Protein AF-A0A7X0LNM6-F1 (afdb_monomer)

pLDDT: mean 81.92, std 20.0, range [39.0, 98.19]

Solvent-accessible surface area (backbone atoms only — not comparable to full-atom values): 6538 Å² total; per-residue (Å²): 130,92,75,84,86,74,93,81,87,81,92,73,62,63,73,58,52,50,54,49,36,71,73,63,36,89,90,34,55,65,61,49,51,51,53,48,52,52,52,52,53,52,50,51,57,51,48,54,53,48,54,58,46,30,75,75,71,46,79,86,58,63,67,63,51,50,54,52,50,34,47,75,73,57,65,57,71,68,64,70,59,58,67,54,58,66,59,64,73,69,72,78,76,82,85,85,83,82,79,87,129

Mean predicted aligned error: 13.44 Å

Secondary structure (DSSP, 8-state):
--PPP--------HHHHHHHHHHH-TT-HHHHHHHHHHHHHHHHHHHHHHHHHHHHH-S--HHHHHHHHHHHHTGGGSSTTHHHHHHHTTSSSSSS-----

Radius of gyration: 30.79 Å; Cα contacts (8 Å, |Δi|>4): 16; chains: 1; bounding box: 37×55×95 Å

Organism: NCBI:txid67283

Foldseek 3Di:
DDDDDDDDDDDDDPVVQVVVCVVQDPPCSVVVVVVVVVVVVVVVVVVVVQVVVCVVPNHDDPVVVVCVVCVVVVNNVPPPVVVVVVVVVPPPPPDPDDDDD

Structure (mmCIF, N/CA/C/O backbone):
data_AF-A0A7X0LNM6-F1
#
_entry.id   AF-A0A7X0LNM6-F1
#
loop_
_atom_site.group_PDB
_atom_site.id
_atom_site.type_symbol
_atom_site.label_atom_id
_atom_site.label_alt_id
_atom_site.label_comp_id
_atom_site.label_asym_id
_atom_site.label_entity_id
_atom_site.label_seq_id
_atom_site.pdbx_PDB_ins_code
_atom_site.Cartn_x
_atom_site.Cartn_y
_atom_site.Cartn_z
_atom_site.occupancy
_atom_site.B_iso_or_equiv
_atom_site.auth_seq_id
_atom_site.auth_comp_id
_atom_site.auth_asym_id
_atom_site.auth_atom_id
_atom_site.pdbx_PDB_model_num
ATOM 1 N N . MET A 1 1 ? 11.548 -6.156 14.203 1.00 41.50 1 MET A N 1
ATOM 2 C CA . MET A 1 1 ? 11.847 -4.932 14.976 1.00 41.50 1 MET A CA 1
ATOM 3 C C . MET A 1 1 ? 10.621 -4.616 15.813 1.00 41.50 1 MET A C 1
ATOM 5 O O . MET A 1 1 ? 9.549 -4.496 15.237 1.00 41.50 1 MET A O 1
ATOM 9 N N . SER A 1 2 ? 10.732 -4.581 17.141 1.00 47.47 2 SER A N 1
ATOM 10 C CA . SER A 1 2 ? 9.623 -4.208 18.025 1.00 47.47 2 SER A CA 1
ATOM 11 C C . SER A 1 2 ? 9.315 -2.720 17.842 1.00 47.47 2 SER A C 1
ATOM 13 O O . SER A 1 2 ? 10.027 -1.858 18.351 1.00 47.47 2 SER A O 1
ATOM 15 N N . SER A 1 3 ? 8.283 -2.400 17.062 1.00 71.31 3 SER A N 1
ATOM 16 C CA . SER A 1 3 ? 7.825 -1.021 16.916 1.00 71.31 3 SER A CA 1
ATOM 17 C C . SER A 1 3 ? 7.034 -0.615 18.156 1.00 71.31 3 SER A C 1
ATOM 19 O O . SER A 1 3 ? 6.034 -1.250 18.490 1.00 71.31 3 SER A O 1
ATOM 21 N N . VAL A 1 4 ? 7.446 0.462 18.821 1.00 85.44 4 VAL A N 1
ATOM 22 C CA . VAL A 1 4 ? 6.634 1.098 19.863 1.00 85.44 4 VAL A CA 1
ATOM 23 C C . VAL A 1 4 ? 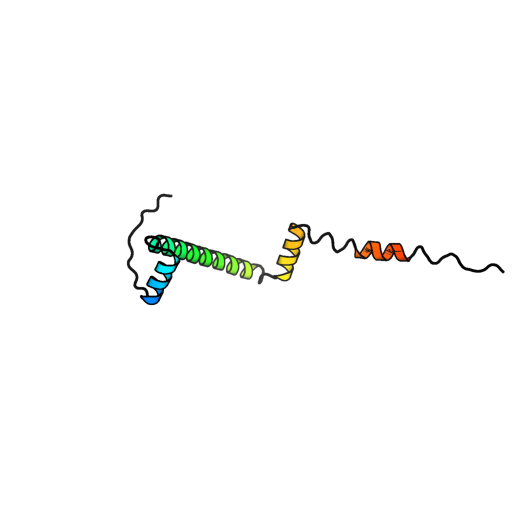5.383 1.685 19.207 1.00 85.44 4 VAL A C 1
ATOM 25 O O . VAL A 1 4 ? 5.484 2.579 18.368 1.00 85.44 4 VAL A O 1
ATOM 28 N N . THR A 1 5 ? 4.201 1.198 19.580 1.00 86.19 5 THR A N 1
ATOM 29 C CA . THR A 1 5 ? 2.928 1.736 19.084 1.00 86.19 5 THR A CA 1
ATOM 30 C C . THR A 1 5 ? 2.562 3.006 19.850 1.00 86.19 5 THR A C 1
ATOM 32 O O . THR A 1 5 ? 2.549 3.016 21.080 1.00 86.19 5 THR A O 1
ATOM 35 N N . ARG A 1 6 ? 2.222 4.083 19.133 1.00 93.50 6 ARG A N 1
ATOM 36 C CA . ARG A 1 6 ? 1.626 5.298 19.711 1.00 93.50 6 ARG A CA 1
ATOM 37 C C . ARG A 1 6 ? 0.220 5.489 19.160 1.00 93.50 6 ARG A C 1
ATOM 39 O O . ARG A 1 6 ? -0.025 5.239 17.982 1.00 93.50 6 ARG A O 1
ATOM 46 N N . LYS A 1 7 ? -0.701 5.944 20.008 1.00 93.06 7 LYS A N 1
ATOM 47 C CA . LYS A 1 7 ? -2.067 6.272 19.594 1.00 93.06 7 LYS A CA 1
ATOM 48 C C . LYS A 1 7 ? -2.083 7.642 18.917 1.00 93.06 7 LYS A C 1
ATOM 50 O O . LYS A 1 7 ? -1.683 8.631 19.522 1.00 93.06 7 LYS A O 1
ATOM 55 N N . TYR A 1 8 ? -2.620 7.685 17.705 1.00 91.75 8 TYR A N 1
ATOM 56 C CA . TYR A 1 8 ? -2.972 8.907 16.986 1.00 91.75 8 TYR A CA 1
ATOM 57 C C . TYR A 1 8 ? -4.490 8.929 16.783 1.00 91.75 8 TYR A C 1
ATOM 59 O O . TYR A 1 8 ? -5.107 7.871 16.651 1.00 91.75 8 TYR A O 1
ATOM 67 N N . SER A 1 9 ? -5.100 10.115 16.803 1.00 93.06 9 SER A N 1
ATOM 68 C CA . SER A 1 9 ? -6.538 10.285 16.568 1.00 93.06 9 SER A CA 1
ATOM 69 C C . SER A 1 9 ? -6.755 10.967 15.226 1.00 93.06 9 SER A C 1
ATOM 71 O O . SER A 1 9 ? -6.137 11.994 14.961 1.00 93.06 9 SER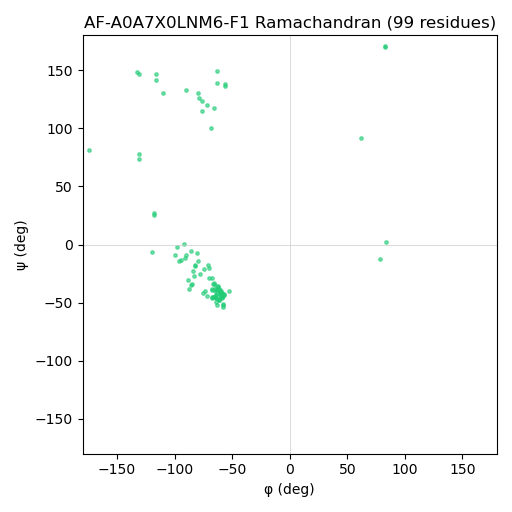 A O 1
ATOM 73 N N . ILE A 1 10 ? -7.637 10.404 14.404 1.00 91.94 10 ILE A N 1
ATOM 74 C CA . ILE A 1 10 ? -8.041 10.952 13.106 1.00 91.94 10 ILE A CA 1
ATOM 75 C C . ILE A 1 10 ? -9.566 10.954 13.019 1.00 91.94 10 ILE A C 1
ATOM 77 O O . ILE A 1 10 ? -10.214 10.055 13.559 1.00 91.94 10 ILE A O 1
ATOM 81 N N . SER A 1 11 ? -10.130 11.948 12.339 1.00 95.88 11 SER A N 1
ATOM 82 C CA . SER A 1 11 ? -11.557 11.976 12.016 1.00 95.88 11 SER A CA 1
ATOM 83 C C . SER A 1 11 ? -11.789 11.292 10.675 1.00 95.88 11 SER A C 1
ATOM 85 O O . SER A 1 11 ? -11.082 11.564 9.706 1.00 95.88 11 SER A O 1
ATOM 87 N N . ILE A 1 12 ? -12.784 10.414 10.623 1.00 93.62 12 ILE A N 1
ATOM 88 C CA . ILE A 1 12 ? -13.217 9.703 9.419 1.00 93.62 12 ILE A CA 1
ATOM 89 C C . ILE A 1 12 ? -14.744 9.794 9.314 1.00 93.62 12 ILE A C 1
ATOM 91 O O . ILE A 1 12 ? -15.399 9.851 10.356 1.00 93.62 12 ILE A O 1
ATOM 95 N N . PRO A 1 13 ? -15.317 9.810 8.098 1.00 97.56 13 PRO A N 1
ATOM 96 C CA . PRO A 1 13 ? -16.764 9.733 7.923 1.00 97.56 13 PRO A CA 1
ATOM 97 C C . PRO A 1 13 ? -17.335 8.478 8.589 1.00 97.56 13 PRO A C 1
ATOM 99 O O . PRO A 1 13 ? -16.759 7.394 8.456 1.00 97.56 13 PRO A O 1
ATOM 102 N N . GLU A 1 14 ? -18.458 8.629 9.288 1.00 96.31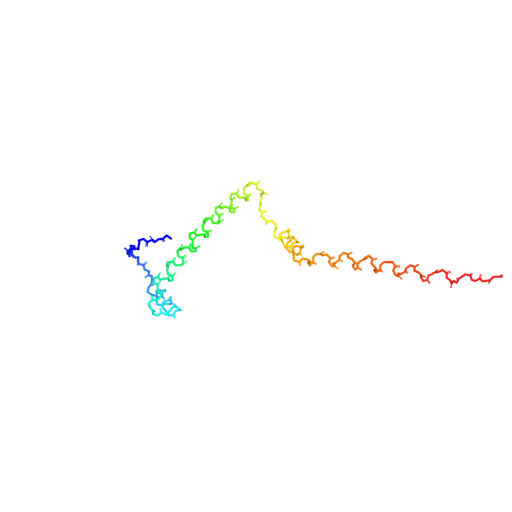 14 GLU A N 1
ATOM 103 C CA . GLU A 1 14 ? -19.115 7.549 10.034 1.00 96.31 14 GLU A CA 1
ATOM 104 C C . GLU A 1 14 ? -19.472 6.375 9.119 1.00 96.31 14 GLU A C 1
ATOM 106 O O . GLU A 1 14 ? -18.998 5.264 9.351 1.00 96.31 14 GLU A O 1
ATOM 111 N N . ASP A 1 15 ? -20.151 6.647 8.002 1.00 97.62 15 ASP A N 1
ATOM 112 C CA . ASP A 1 15 ? -20.548 5.640 7.009 1.00 97.62 15 ASP A CA 1
ATOM 113 C C . ASP A 1 15 ? -19.366 4.777 6.537 1.00 97.62 15 ASP A C 1
ATOM 115 O O . ASP A 1 15 ? -19.474 3.557 6.368 1.00 97.62 15 ASP A O 1
ATOM 119 N N . LEU A 1 16 ? -18.197 5.399 6.347 1.00 95.25 16 LEU A N 1
ATOM 120 C CA . LEU A 1 16 ? -16.978 4.702 5.946 1.00 95.25 16 LEU A CA 1
ATOM 121 C C . LEU A 1 16 ? -16.424 3.850 7.092 1.00 95.25 16 LEU A C 1
ATOM 123 O O . LEU A 1 16 ? -16.022 2.705 6.873 1.00 95.25 16 LEU A O 1
ATOM 127 N N . ALA A 1 17 ? -16.393 4.397 8.308 1.00 93.62 17 ALA A N 1
ATOM 128 C CA . ALA A 1 17 ? -15.923 3.687 9.489 1.00 93.62 17 ALA A CA 1
ATOM 129 C C . ALA A 1 17 ? -16.764 2.432 9.753 1.00 93.62 17 ALA A C 1
ATOM 131 O O . ALA A 1 17 ? -16.207 1.358 9.996 1.00 93.62 17 ALA A O 1
ATOM 132 N N . GLU A 1 18 ? -18.088 2.550 9.664 1.00 94.75 18 GLU A N 1
ATOM 133 C CA . GLU A 1 18 ? -19.020 1.440 9.845 1.00 94.75 18 GLU A CA 1
ATOM 134 C C . GLU A 1 18 ? -18.892 0.400 8.734 1.00 94.75 18 GLU A C 1
ATOM 136 O O . GLU A 1 18 ? -18.757 -0.789 9.027 1.00 94.75 18 GLU A O 1
ATOM 141 N N . SER A 1 19 ? -18.818 0.836 7.473 1.00 95.88 19 SER A N 1
ATOM 142 C CA . SER A 1 19 ? -18.613 -0.059 6.326 1.00 95.88 19 SER A CA 1
ATOM 143 C C . SER A 1 19 ? -17.339 -0.893 6.473 1.00 95.88 19 SER A C 1
ATOM 145 O O . SER A 1 19 ? -17.327 -2.102 6.225 1.00 95.88 19 SER A O 1
ATOM 147 N N . VAL A 1 20 ? -16.247 -0.265 6.918 1.00 95.19 20 VAL A N 1
ATOM 148 C CA . VAL A 1 20 ? -14.984 -0.965 7.172 1.00 95.19 20 VAL A CA 1
ATOM 149 C C . VAL A 1 20 ? -15.125 -1.916 8.357 1.00 95.19 20 VAL A C 1
ATOM 151 O O . VAL A 1 20 ? -14.725 -3.071 8.232 1.00 95.19 20 VAL A O 1
ATOM 154 N N . ARG A 1 21 ? -15.722 -1.488 9.478 1.00 93.31 21 ARG A N 1
ATOM 155 C CA . ARG A 1 21 ? -15.958 -2.352 10.652 1.00 93.31 21 ARG A CA 1
ATOM 156 C C . ARG A 1 21 ? -16.785 -3.587 10.303 1.00 93.31 21 ARG A C 1
ATOM 158 O O . ARG A 1 21 ? -16.420 -4.680 10.730 1.00 93.31 21 ARG A O 1
ATOM 165 N N . ALA A 1 22 ? -17.838 -3.430 9.504 1.00 96.00 22 ALA A N 1
ATOM 166 C CA . ALA A 1 22 ? -18.659 -4.536 9.023 1.00 96.00 22 ALA A CA 1
ATOM 167 C C . ALA A 1 22 ? -17.845 -5.522 8.169 1.00 96.00 22 ALA A C 1
ATOM 169 O O . ALA A 1 22 ? -18.009 -6.733 8.294 1.00 96.00 22 ALA A O 1
ATOM 170 N N . LYS A 1 23 ? -16.921 -5.014 7.342 1.00 95.69 23 LYS A N 1
ATOM 171 C CA . LYS A 1 23 ? -16.069 -5.833 6.471 1.00 95.69 23 LYS A CA 1
ATOM 172 C C . LYS A 1 23 ? -14.958 -6.583 7.215 1.00 95.69 23 LYS A C 1
ATOM 174 O O . LYS A 1 23 ? -14.653 -7.714 6.852 1.00 95.69 23 LYS A O 1
ATOM 179 N N . VAL A 1 24 ? -14.311 -5.952 8.198 1.00 95.75 24 VAL A N 1
ATOM 180 C CA . VAL A 1 24 ? -13.119 -6.512 8.875 1.00 95.75 24 VAL A CA 1
ATOM 181 C C . VAL A 1 24 ? -13.442 -7.232 10.186 1.00 95.75 24 VAL A C 1
ATOM 183 O O . VAL A 1 24 ? -12.608 -7.970 10.711 1.00 95.75 24 VAL A O 1
ATOM 186 N N . GLY A 1 25 ? -14.648 -7.031 10.714 1.00 92.00 25 GLY A N 1
ATOM 187 C CA . GLY A 1 25 ? -15.101 -7.611 11.970 1.00 92.00 25 GLY A CA 1
ATOM 188 C C . GLY A 1 25 ? -14.660 -6.830 13.218 1.00 92.00 25 GLY A C 1
ATOM 189 O O . GLY A 1 25 ? -13.851 -5.893 13.153 1.00 92.00 25 GLY A O 1
ATOM 190 N N . PRO A 1 26 ? -15.209 -7.199 14.388 1.00 88.00 26 PRO A N 1
ATOM 191 C CA . PRO A 1 26 ? -14.950 -6.508 15.646 1.00 88.00 26 PRO A CA 1
ATOM 192 C C . PRO A 1 26 ? -13.473 -6.609 16.047 1.00 88.00 26 PRO A C 1
ATOM 194 O O . PRO A 1 26 ? -12.845 -7.653 15.910 1.00 88.00 26 PRO A O 1
ATOM 197 N N . GLY A 1 27 ? -12.906 -5.508 16.546 1.00 87.88 27 GLY A N 1
ATOM 198 C CA . GLY A 1 27 ? -11.520 -5.455 17.033 1.00 87.88 27 GLY A CA 1
ATOM 199 C C . GLY A 1 27 ? -10.435 -5.349 15.952 1.00 87.88 27 GLY A C 1
ATOM 200 O O . GLY A 1 27 ? -9.312 -4.976 16.272 1.00 87.88 27 GLY A O 1
ATOM 201 N N . ASN A 1 28 ? -10.760 -5.570 14.675 1.00 94.31 28 ASN A N 1
ATOM 202 C CA . ASN A 1 28 ? -9.770 -5.580 13.587 1.00 94.31 28 ASN A CA 1
ATOM 203 C C . ASN A 1 28 ? -9.570 -4.224 12.896 1.00 94.31 28 ASN A C 1
ATOM 205 O O . ASN A 1 28 ? -8.769 -4.112 11.970 1.00 94.31 28 ASN A O 1
ATOM 209 N N . PHE A 1 29 ? -10.281 -3.180 13.328 1.00 93.69 29 PHE A N 1
ATOM 210 C CA . PHE A 1 29 ? -10.250 -1.880 12.656 1.00 93.69 29 PHE A CA 1
ATOM 211 C C . PHE A 1 29 ? -8.854 -1.239 12.655 1.00 93.69 29 PHE A C 1
ATOM 213 O O . PHE A 1 29 ? -8.386 -0.786 11.615 1.00 93.69 29 PHE A O 1
ATOM 220 N N . SER A 1 30 ? -8.162 -1.223 13.799 1.00 91.75 30 SER A N 1
ATOM 221 C CA . SER A 1 30 ? -6.811 -0.655 13.894 1.00 91.75 30 SER A CA 1
ATOM 222 C C . SER A 1 30 ? -5.804 -1.439 13.057 1.00 91.75 30 SER A C 1
ATOM 224 O O . SER A 1 30 ? -5.056 -0.833 12.299 1.00 91.75 30 SER A O 1
ATOM 226 N N . ALA A 1 31 ? -5.829 -2.773 13.134 1.00 94.06 31 ALA A N 1
ATOM 227 C CA . ALA A 1 31 ? -4.958 -3.641 12.344 1.00 94.06 31 ALA A CA 1
ATOM 228 C C . ALA A 1 31 ? -5.171 -3.441 10.836 1.00 94.06 31 ALA A C 1
ATOM 230 O O . ALA A 1 31 ? -4.206 -3.340 10.080 1.00 94.06 31 ALA A O 1
ATOM 231 N N . PHE A 1 32 ? -6.430 -3.312 10.407 1.00 94.94 32 PHE A N 1
ATOM 232 C CA . PHE A 1 32 ? -6.765 -3.010 9.021 1.00 94.94 32 PHE A CA 1
ATOM 233 C C . PHE A 1 32 ? -6.198 -1.659 8.574 1.00 94.94 32 PHE A C 1
ATOM 235 O O . PHE A 1 32 ? -5.570 -1.580 7.521 1.00 94.94 32 PHE A O 1
ATOM 242 N N . VAL A 1 33 ? -6.387 -0.605 9.372 1.00 94.12 33 VAL A N 1
ATOM 243 C CA . VAL A 1 33 ? -5.871 0.732 9.048 1.00 94.12 33 VAL A CA 1
ATOM 244 C C . VAL A 1 33 ? -4.343 0.733 9.001 1.00 94.12 33 VAL A C 1
ATOM 246 O O . VAL A 1 33 ? -3.775 1.300 8.073 1.00 94.12 33 VAL A O 1
ATOM 249 N N . THR A 1 34 ? -3.672 0.063 9.940 1.00 94.56 34 THR A N 1
ATOM 250 C CA . THR A 1 34 ? -2.211 -0.094 9.921 1.00 94.56 34 THR A CA 1
ATOM 251 C C . THR A 1 34 ? -1.745 -0.770 8.633 1.00 94.56 34 THR A C 1
ATOM 253 O O . THR A 1 34 ? -0.916 -0.203 7.925 1.00 94.56 34 THR A O 1
ATOM 256 N N . ALA A 1 35 ? -2.327 -1.918 8.276 1.00 95.12 35 ALA A N 1
ATOM 257 C CA . ALA A 1 35 ? -1.966 -2.639 7.055 1.00 95.12 35 ALA A CA 1
ATOM 258 C C . ALA A 1 35 ? -2.246 -1.817 5.786 1.00 95.12 35 ALA A C 1
ATOM 260 O O . ALA A 1 35 ? -1.477 -1.861 4.823 1.00 95.12 35 ALA A O 1
ATOM 261 N N . LEU A 1 36 ? -3.335 -1.042 5.780 1.00 95.88 36 LEU A N 1
ATOM 262 C CA . LEU A 1 36 ? -3.655 -0.144 4.679 1.00 95.88 36 LEU A CA 1
ATOM 263 C C . LEU A 1 36 ? -2.577 0.935 4.539 1.00 95.88 36 LEU A C 1
ATOM 265 O O . LEU A 1 36 ? -2.017 1.073 3.459 1.00 95.88 36 LEU A O 1
ATOM 269 N N . ILE A 1 37 ? -2.235 1.642 5.620 1.00 95.56 37 ILE A N 1
ATOM 270 C CA . ILE A 1 37 ? -1.204 2.692 5.610 1.00 95.56 37 ILE A CA 1
ATOM 271 C C . ILE A 1 37 ? 0.145 2.134 5.143 1.00 95.56 37 ILE A C 1
ATOM 273 O O . ILE A 1 37 ? 0.796 2.742 4.297 1.00 95.56 37 ILE A 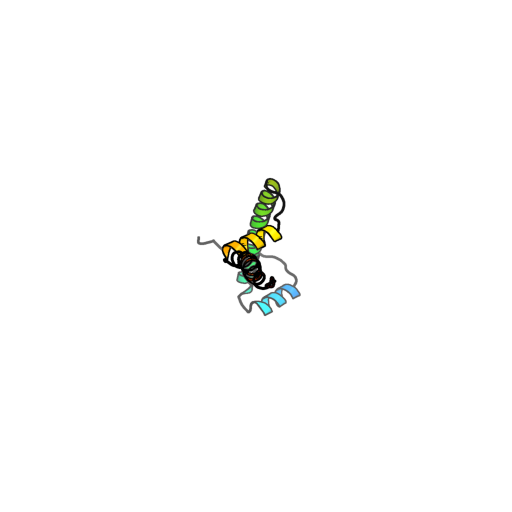O 1
ATOM 277 N N . GLU A 1 38 ? 0.550 0.965 5.639 1.00 96.31 38 GLU A N 1
ATOM 278 C CA . GLU A 1 38 ? 1.787 0.308 5.205 1.00 96.31 38 GLU A CA 1
ATOM 279 C C . GLU A 1 38 ? 1.783 0.029 3.699 1.00 96.31 38 GLU A C 1
ATOM 281 O O . GLU A 1 38 ? 2.748 0.350 3.003 1.00 96.31 38 GLU A O 1
ATOM 286 N N . ARG A 1 39 ? 0.676 -0.505 3.169 1.00 97.00 39 ARG A N 1
ATOM 287 C CA . ARG A 1 39 ? 0.516 -0.756 1.733 1.00 97.00 39 ARG A CA 1
ATOM 288 C C . ARG A 1 39 ? 0.545 0.533 0.912 1.00 97.00 39 ARG A C 1
ATOM 290 O O . ARG A 1 39 ? 1.098 0.540 -0.188 1.00 97.00 39 ARG A O 1
ATOM 297 N N . GLU A 1 40 ? -0.059 1.607 1.410 1.00 97.25 40 GLU A N 1
ATOM 298 C CA . GLU A 1 40 ? -0.054 2.910 0.741 1.00 97.25 40 GLU A CA 1
ATOM 299 C C . GLU A 1 40 ? 1.365 3.487 0.654 1.00 97.25 40 GLU A C 1
ATOM 301 O O . GLU A 1 40 ? 1.789 3.883 -0.431 1.00 97.25 40 GLU A O 1
ATOM 306 N N . VAL A 1 41 ? 2.130 3.443 1.751 1.00 97.69 41 VAL A N 1
ATOM 307 C CA . VAL A 1 41 ? 3.538 3.881 1.777 1.00 97.69 41 VAL A CA 1
ATOM 308 C C . VAL A 1 41 ? 4.385 3.049 0.817 1.00 97.69 41 VAL A C 1
ATOM 310 O O . VAL A 1 41 ? 5.116 3.597 -0.004 1.00 97.69 41 VAL A O 1
ATOM 313 N N . GLN A 1 42 ? 4.250 1.722 0.858 1.00 97.56 42 GLN A N 1
ATOM 314 C CA . GLN A 1 42 ? 4.978 0.833 -0.050 1.00 97.56 42 GLN A CA 1
ATOM 315 C C . GLN A 1 42 ? 4.654 1.124 -1.519 1.00 97.56 42 GLN A C 1
ATOM 317 O O . GLN A 1 42 ? 5.554 1.115 -2.359 1.00 97.56 42 GLN A O 1
ATOM 322 N N . ARG A 1 43 ? 3.384 1.406 -1.843 1.00 98.12 43 ARG A N 1
ATOM 323 C CA . ARG A 1 43 ? 2.982 1.755 -3.210 1.00 98.12 43 ARG A CA 1
ATOM 324 C C . ARG A 1 43 ? 3.556 3.100 -3.649 1.00 98.12 43 ARG A C 1
ATOM 326 O O . ARG A 1 43 ? 3.951 3.207 -4.806 1.00 98.12 43 ARG A O 1
ATOM 333 N N . GLY A 1 44 ? 3.612 4.086 -2.753 1.00 98.19 44 GLY A N 1
ATOM 334 C CA . GLY A 1 44 ? 4.277 5.367 -3.004 1.00 98.19 44 GLY A CA 1
ATOM 335 C C . GLY A 1 44 ? 5.750 5.170 -3.359 1.00 98.19 44 GLY A C 1
ATOM 336 O O . GLY A 1 44 ? 6.168 5.533 -4.453 1.00 98.19 44 GLY A O 1
ATOM 337 N N . ASN A 1 45 ? 6.492 4.462 -2.506 1.00 97.88 45 ASN A N 1
ATOM 338 C CA . ASN A 1 45 ? 7.909 4.169 -2.738 1.00 97.88 45 ASN A CA 1
ATOM 339 C C . ASN A 1 45 ? 8.131 3.395 -4.049 1.00 97.88 45 ASN A C 1
ATOM 341 O O . ASN A 1 45 ? 9.056 3.679 -4.804 1.00 97.88 45 ASN A O 1
ATOM 345 N N . LEU A 1 46 ? 7.271 2.414 -4.350 1.00 97.81 46 LEU A N 1
ATOM 346 C CA . LEU A 1 46 ? 7.344 1.676 -5.612 1.00 97.81 46 LEU A CA 1
ATOM 347 C C . LEU A 1 46 ? 7.096 2.592 -6.815 1.00 97.81 46 LEU A C 1
ATOM 349 O O . LEU A 1 46 ? 7.743 2.427 -7.847 1.00 97.81 46 LEU A O 1
ATOM 353 N N . ARG A 1 47 ? 6.168 3.547 -6.697 1.00 97.62 47 ARG A N 1
ATOM 354 C CA . ARG A 1 47 ? 5.882 4.499 -7.770 1.00 97.62 47 ARG A CA 1
ATOM 355 C C . ARG A 1 47 ? 7.089 5.386 -8.056 1.00 97.62 47 ARG A C 1
ATOM 357 O O . ARG A 1 47 ? 7.443 5.522 -9.219 1.00 97.62 47 ARG A O 1
ATOM 364 N N . GLU A 1 48 ? 7.759 5.882 -7.020 1.00 97.56 48 GLU A N 1
ATOM 365 C CA . GLU A 1 48 ? 8.987 6.674 -7.165 1.00 97.56 48 GLU A CA 1
ATOM 366 C C . GLU A 1 48 ? 10.089 5.901 -7.902 1.00 97.56 48 GLU A C 1
ATOM 368 O O . GLU A 1 48 ? 10.737 6.437 -8.800 1.00 97.56 48 GLU A O 1
ATOM 373 N N . LEU A 1 49 ? 10.271 4.616 -7.578 1.00 97.50 49 LEU A N 1
ATOM 374 C CA . LEU A 1 49 ? 11.241 3.760 -8.269 1.00 97.50 49 LEU A CA 1
ATOM 375 C C . LEU A 1 49 ? 10.879 3.534 -9.742 1.00 97.50 49 LEU A C 1
ATOM 377 O O . LEU A 1 49 ? 11.766 3.530 -10.595 1.00 97.50 49 LEU A O 1
ATOM 381 N N . ILE A 1 50 ? 9.591 3.343 -10.041 1.00 96.56 50 ILE A N 1
ATOM 382 C CA . ILE A 1 50 ? 9.107 3.200 -11.419 1.00 96.56 50 ILE A CA 1
ATOM 383 C C . ILE A 1 50 ? 9.357 4.491 -12.194 1.00 96.56 50 ILE A C 1
ATOM 385 O O . ILE A 1 50 ? 9.951 4.433 -13.265 1.00 96.56 50 ILE A O 1
ATOM 389 N N . ASP A 1 51 ? 8.974 5.641 -11.641 1.00 97.25 51 ASP A N 1
ATOM 390 C CA . ASP A 1 51 ? 9.143 6.936 -12.301 1.00 97.25 51 ASP A CA 1
ATOM 391 C C . ASP A 1 51 ? 10.635 7.221 -12.576 1.00 97.25 51 ASP A C 1
ATOM 393 O O . ASP A 1 51 ? 11.002 7.655 -13.670 1.00 97.25 51 ASP A O 1
ATOM 397 N N . ALA A 1 52 ? 11.525 6.893 -11.631 1.00 97.50 52 ALA A N 1
ATOM 398 C CA . ALA A 1 52 ? 12.972 7.016 -11.815 1.00 97.50 52 ALA A CA 1
ATOM 399 C C . ALA A 1 52 ? 13.533 6.084 -12.907 1.00 97.50 52 ALA A C 1
ATOM 401 O O . ALA A 1 52 ? 14.482 6.457 -13.603 1.00 97.50 52 ALA A O 1
ATOM 402 N N . ALA A 1 53 ? 12.973 4.881 -13.062 1.00 96.25 53 ALA A N 1
ATOM 403 C CA . ALA A 1 53 ? 13.370 3.935 -14.102 1.00 96.25 53 ALA A CA 1
ATOM 404 C C . ALA A 1 53 ? 12.839 4.349 -15.484 1.00 96.25 53 ALA A C 1
ATOM 406 O O . ALA A 1 53 ? 13.580 4.298 -16.466 1.00 96.25 53 ALA A O 1
ATOM 407 N N . GLU A 1 54 ? 11.587 4.808 -15.563 1.00 96.31 54 GLU A N 1
ATOM 408 C CA . GLU A 1 54 ? 10.978 5.288 -16.807 1.00 96.31 54 GLU A CA 1
ATOM 409 C C . GLU A 1 54 ? 11.664 6.559 -17.319 1.00 96.31 54 GLU A C 1
ATOM 411 O O . GLU A 1 54 ? 11.834 6.719 -18.526 1.00 96.31 54 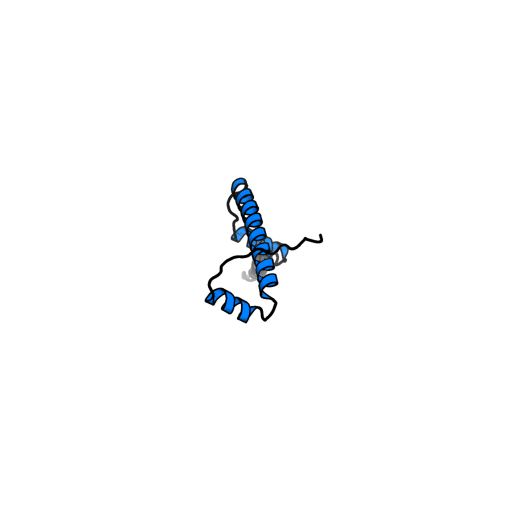GLU A O 1
ATOM 416 N N . LEU A 1 55 ? 12.148 7.428 -16.426 1.00 96.69 55 LEU A N 1
ATOM 417 C CA . LEU A 1 55 ? 12.954 8.587 -16.813 1.00 96.69 55 LEU A CA 1
ATOM 418 C C . LEU A 1 55 ? 14.274 8.185 -17.494 1.00 96.69 55 LEU A C 1
ATOM 420 O O . LEU A 1 55 ? 14.733 8.873 -18.403 1.00 96.69 55 LEU A O 1
ATOM 424 N N . GLN A 1 56 ? 14.891 7.083 -17.062 1.00 97.12 56 GLN A N 1
ATOM 425 C CA . GLN A 1 56 ? 16.178 6.616 -17.589 1.00 97.12 56 GLN A CA 1
ATOM 426 C C . GLN A 1 56 ? 16.041 5.758 -18.851 1.00 97.12 56 GLN A C 1
ATOM 428 O O . GLN A 1 56 ? 16.920 5.788 -19.711 1.00 97.12 56 GLN A O 1
ATOM 433 N N . HIS A 1 57 ? 14.969 4.973 -18.958 1.00 94.25 57 HIS A N 1
ATOM 434 C CA . HIS A 1 57 ? 14.830 3.933 -19.983 1.00 94.25 57 HIS A CA 1
ATOM 435 C C . HIS A 1 57 ? 13.637 4.133 -20.922 1.00 94.25 57 HIS A C 1
ATOM 437 O O . HIS A 1 57 ? 13.507 3.402 -21.904 1.00 94.25 57 HIS A O 1
ATOM 443 N N . GLY A 1 58 ? 12.786 5.121 -20.650 1.00 93.62 58 GLY A N 1
ATOM 444 C CA . GLY A 1 58 ? 11.486 5.272 -21.290 1.00 93.62 58 GLY A CA 1
ATOM 445 C C . GLY A 1 58 ? 10.400 4.406 -20.633 1.00 93.62 58 GLY A C 1
ATOM 446 O O . GLY A 1 58 ? 10.691 3.563 -19.778 1.00 93.62 58 GLY A O 1
ATOM 447 N N . PRO A 1 59 ? 9.128 4.616 -21.012 1.00 93.81 59 PRO A N 1
ATOM 448 C CA . PRO A 1 59 ? 7.996 3.882 -20.456 1.00 93.81 59 PRO A CA 1
ATOM 449 C C . PRO A 1 59 ? 8.074 2.384 -20.768 1.00 93.81 59 PRO A C 1
ATOM 451 O O . PRO A 1 59 ? 8.566 1.966 -21.819 1.00 93.81 59 PRO A O 1
ATOM 454 N N . VAL A 1 60 ? 7.538 1.561 -19.867 1.00 93.19 60 VAL A N 1
ATOM 455 C CA . VAL A 1 60 ? 7.565 0.100 -20.019 1.00 93.19 60 VAL A CA 1
ATOM 456 C C . VAL A 1 60 ? 6.606 -0.361 -21.124 1.00 93.19 60 VAL A C 1
ATOM 458 O O . VAL A 1 60 ? 5.388 -0.215 -21.002 1.00 93.19 60 VAL A O 1
ATOM 461 N N . ASP A 1 61 ? 7.136 -1.019 -22.159 1.00 94.12 61 ASP A N 1
ATOM 462 C CA . ASP A 1 61 ? 6.324 -1.685 -23.184 1.00 94.12 61 ASP A CA 1
ATOM 463 C C . ASP A 1 61 ? 5.735 -3.009 -22.666 1.00 94.12 61 ASP A C 1
ATOM 465 O O . ASP A 1 61 ? 6.438 -3.987 -22.390 1.00 94.12 61 ASP A O 1
ATOM 469 N N . ARG A 1 62 ? 4.404 -3.051 -22.562 1.00 94.06 62 ARG A N 1
ATOM 470 C CA . ARG A 1 62 ? 3.657 -4.215 -22.073 1.00 94.06 62 ARG A CA 1
ATOM 471 C C . ARG A 1 62 ? 3.767 -5.416 -23.009 1.00 94.06 62 ARG A C 1
ATOM 473 O O . ARG A 1 62 ? 3.810 -6.535 -22.504 1.00 94.06 62 ARG A O 1
ATOM 480 N N . ALA A 1 63 ? 3.844 -5.211 -24.324 1.00 93.94 63 ALA A N 1
ATOM 481 C CA . ALA A 1 63 ? 3.964 -6.310 -25.280 1.00 93.94 63 ALA A CA 1
ATOM 482 C C . ALA A 1 63 ? 5.321 -7.011 -25.129 1.00 93.94 63 ALA A C 1
ATOM 484 O O . ALA A 1 63 ? 5.378 -8.236 -25.004 1.00 93.94 63 ALA A O 1
ATOM 485 N N . ALA A 1 64 ? 6.402 -6.232 -25.024 1.00 92.62 64 ALA A N 1
ATOM 486 C CA . ALA A 1 64 ? 7.734 -6.758 -24.748 1.00 92.62 64 ALA A CA 1
ATOM 487 C C . ALA A 1 64 ? 7.815 -7.499 -23.399 1.00 92.62 64 ALA A C 1
ATOM 489 O O . ALA A 1 64 ? 8.466 -8.542 -23.305 1.00 92.62 64 ALA A O 1
ATOM 490 N N . VAL A 1 65 ? 7.145 -6.997 -22.352 1.00 94.31 65 VAL A N 1
ATOM 491 C CA . VAL A 1 65 ? 7.088 -7.675 -21.043 1.00 94.31 65 VAL A CA 1
ATOM 492 C C . VAL A 1 65 ? 6.371 -9.020 -21.137 1.00 94.31 65 VAL A C 1
ATOM 494 O O . VAL A 1 65 ? 6.884 -10.009 -20.613 1.00 94.31 65 VAL A O 1
ATOM 497 N N . GLU A 1 66 ? 5.217 -9.087 -21.801 1.00 94.81 66 GLU A N 1
ATOM 498 C CA . GLU A 1 66 ? 4.475 -10.344 -21.939 1.00 94.81 66 GLU A CA 1
ATOM 499 C C . GLU A 1 66 ? 5.217 -11.360 -22.815 1.00 94.81 66 GLU A C 1
ATOM 501 O O . GLU A 1 66 ? 5.302 -12.527 -22.434 1.00 94.81 66 GLU A O 1
ATOM 506 N N . ALA A 1 67 ? 5.862 -10.924 -23.902 1.00 93.75 67 ALA A N 1
ATOM 507 C CA . ALA A 1 67 ? 6.719 -11.792 -24.712 1.00 93.75 67 ALA A CA 1
ATOM 508 C C . ALA A 1 67 ? 7.868 -12.394 -23.881 1.00 93.75 67 ALA A C 1
ATOM 510 O O . ALA A 1 67 ? 8.107 -13.603 -23.915 1.00 93.75 67 ALA A O 1
ATOM 511 N N . ARG A 1 68 ? 8.541 -11.576 -23.055 1.00 94.62 68 ARG A N 1
ATOM 512 C CA . ARG A 1 68 ? 9.591 -12.060 -22.140 1.00 94.62 68 ARG A CA 1
ATOM 513 C C . ARG A 1 68 ? 9.044 -13.006 -21.070 1.00 94.62 68 ARG A C 1
ATOM 515 O O . ARG A 1 68 ? 9.703 -13.987 -20.741 1.00 94.62 68 ARG A O 1
ATOM 522 N N . ARG A 1 69 ? 7.850 -12.744 -20.528 1.00 94.69 69 ARG A N 1
ATOM 523 C CA . ARG A 1 69 ? 7.194 -13.632 -19.553 1.00 94.69 69 ARG A CA 1
ATOM 524 C C . ARG A 1 69 ? 6.840 -14.987 -20.159 1.00 94.69 69 ARG A C 1
ATOM 526 O O . ARG A 1 69 ? 7.099 -15.999 -19.515 1.00 94.69 69 ARG A O 1
ATOM 533 N N . ALA A 1 70 ? 6.293 -15.008 -21.37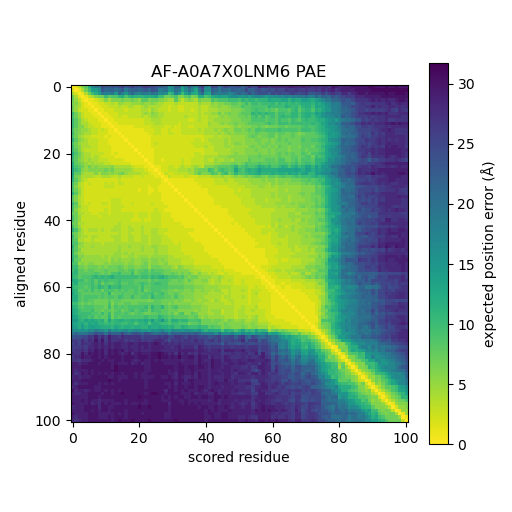2 1.00 93.94 70 ALA A N 1
ATOM 534 C CA . ALA A 1 70 ? 5.994 -16.238 -22.102 1.00 93.94 70 ALA A CA 1
ATOM 535 C C . ALA A 1 70 ? 7.271 -17.054 -22.355 1.00 93.94 70 ALA A C 1
ATOM 537 O O . ALA A 1 70 ? 7.296 -18.256 -22.103 1.00 93.94 70 ALA A O 1
ATOM 538 N N . ALA A 1 71 ? 8.365 -16.391 -22.746 1.00 93.44 71 ALA A N 1
ATOM 539 C CA . ALA A 1 71 ? 9.664 -17.042 -22.901 1.00 93.44 71 ALA A CA 1
ATOM 540 C C . ALA A 1 71 ? 10.174 -17.663 -21.589 1.00 93.44 71 ALA A C 1
ATOM 542 O O . ALA A 1 71 ? 10.610 -18.810 -21.587 1.00 93.44 71 ALA A O 1
ATOM 543 N N . LEU A 1 72 ? 10.058 -16.956 -20.458 1.00 94.00 72 LEU A N 1
ATOM 544 C CA . LEU A 1 72 ? 10.465 -17.473 -19.142 1.00 94.00 72 LEU A CA 1
ATOM 545 C C . LEU A 1 72 ? 9.596 -18.637 -18.642 1.00 94.00 72 LEU A C 1
ATOM 547 O O . LEU A 1 72 ? 10.090 -19.479 -17.897 1.00 94.00 72 LEU A O 1
ATOM 551 N N . ARG A 1 73 ? 8.318 -18.697 -19.036 1.00 93.56 73 ARG A N 1
ATOM 552 C CA . ARG A 1 73 ? 7.430 -19.838 -18.749 1.00 93.56 73 ARG A CA 1
ATOM 553 C C . ARG A 1 73 ? 7.631 -21.020 -19.706 1.00 93.56 73 ARG A C 1
ATOM 555 O O . ARG A 1 73 ? 7.057 -22.075 -19.466 1.00 93.56 73 ARG A O 1
ATOM 562 N N . GLY A 1 74 ? 8.439 -20.857 -20.757 1.00 85.69 74 GLY A N 1
ATOM 563 C CA . GLY A 1 74 ? 8.668 -21.871 -21.791 1.00 85.69 74 GLY A CA 1
ATOM 564 C C . GLY A 1 74 ? 7.609 -21.900 -22.900 1.00 85.69 74 GLY A C 1
ATOM 565 O O . GLY A 1 74 ? 7.718 -22.70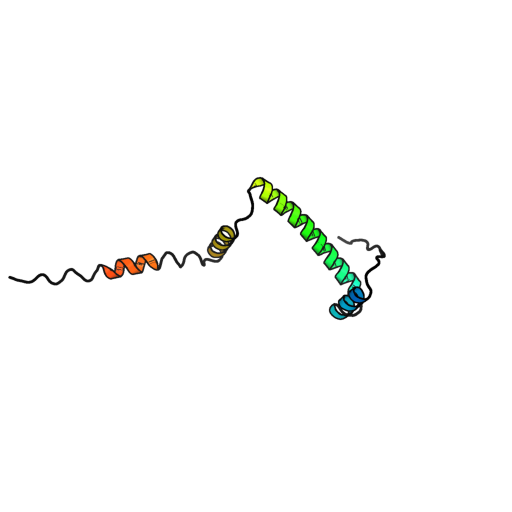0 -23.814 1.00 85.69 74 GLY A O 1
ATOM 566 N N . GLU A 1 75 ? 6.620 -21.005 -22.869 1.00 74.56 75 GLU A N 1
ATOM 567 C CA . GLU A 1 75 ? 5.492 -20.960 -23.818 1.00 74.56 75 GLU A CA 1
ATOM 568 C C . GLU A 1 75 ? 5.896 -20.415 -25.199 1.00 74.56 75 GLU A C 1
ATOM 570 O O . GLU A 1 75 ? 5.208 -20.639 -26.192 1.00 74.56 75 GLU A O 1
ATOM 575 N N . ALA A 1 76 ? 7.005 -19.673 -25.275 1.00 60.69 76 ALA A N 1
ATOM 576 C CA . ALA A 1 76 ? 7.448 -19.038 -26.517 1.00 60.69 76 ALA A CA 1
ATOM 577 C C . ALA A 1 76 ? 8.165 -19.997 -27.488 1.00 60.69 76 ALA A C 1
ATOM 579 O O . ALA A 1 76 ? 8.348 -19.642 -28.648 1.00 60.69 76 ALA A O 1
ATOM 580 N N . LEU A 1 77 ? 8.577 -21.190 -27.041 1.00 57.56 77 LEU A N 1
ATOM 581 C CA . LEU A 1 77 ? 9.414 -22.100 -27.837 1.00 57.56 77 LEU A CA 1
ATOM 582 C C . LEU A 1 77 ? 8.611 -23.091 -28.703 1.00 57.56 77 LEU A C 1
ATOM 584 O O . LEU A 1 77 ? 9.183 -23.733 -29.581 1.00 57.56 77 LEU A O 1
ATOM 588 N N . ASP A 1 78 ? 7.289 -23.172 -28.526 1.00 54.00 78 ASP A N 1
ATOM 589 C CA . ASP A 1 78 ? 6.452 -24.189 -29.184 1.00 54.00 78 ASP A CA 1
ATOM 590 C C . ASP A 1 78 ? 5.816 -23.709 -30.505 1.00 54.00 78 ASP A C 1
ATOM 592 O O . ASP A 1 78 ? 5.277 -24.511 -31.274 1.00 54.00 78 ASP A O 1
ATOM 596 N N . GLY A 1 79 ? 5.847 -22.396 -30.765 1.00 50.34 79 GLY A N 1
ATOM 597 C CA . GLY A 1 79 ? 5.195 -21.768 -31.920 1.00 50.34 79 GLY A CA 1
ATOM 598 C C . GLY A 1 79 ? 6.041 -21.766 -33.194 1.00 50.34 79 GLY A C 1
ATOM 599 O O . GLY A 1 79 ? 5.503 -21.949 -34.281 1.00 50.34 79 GLY A O 1
ATOM 600 N N . GLU A 1 80 ? 7.364 -21.623 -33.078 1.00 51.56 80 GLU A N 1
ATOM 601 C CA . GLU A 1 80 ? 8.250 -21.505 -34.248 1.00 51.56 80 GLU A CA 1
ATOM 602 C C . GLU A 1 80 ? 8.617 -22.864 -34.875 1.00 51.56 80 GLU A C 1
ATOM 604 O O . GLU A 1 80 ? 9.001 -22.921 -36.042 1.00 51.56 80 GLU A O 1
ATOM 609 N N . MET A 1 81 ? 8.454 -23.978 -34.145 1.00 47.19 81 MET A N 1
ATOM 610 C CA . MET A 1 81 ? 8.794 -25.316 -34.654 1.00 47.19 81 MET A CA 1
ATOM 611 C C . MET A 1 81 ? 7.674 -25.954 -35.499 1.00 47.19 81 MET A C 1
ATOM 613 O O . MET A 1 81 ? 7.953 -26.796 -36.348 1.00 47.19 81 MET A O 1
ATOM 617 N N . ARG A 1 82 ? 6.408 -25.531 -35.337 1.00 51.38 82 ARG A N 1
ATOM 618 C CA . ARG A 1 82 ? 5.272 -26.080 -36.112 1.00 51.38 82 ARG A CA 1
ATOM 619 C C . ARG A 1 82 ? 5.179 -25.539 -37.541 1.00 51.38 82 ARG A C 1
ATOM 621 O O . ARG A 1 82 ? 4.655 -26.226 -38.417 1.00 51.38 82 ARG A O 1
ATOM 628 N N . ASP A 1 83 ? 5.716 -24.346 -37.792 1.00 48.06 83 ASP A N 1
ATOM 629 C CA . ASP A 1 83 ? 5.666 -23.718 -39.118 1.00 48.06 83 ASP A CA 1
ATOM 630 C C . ASP A 1 83 ? 6.762 -24.230 -40.071 1.00 48.06 83 ASP A C 1
ATOM 632 O O . ASP A 1 83 ? 6.635 -24.088 -41.293 1.00 48.06 83 ASP A O 1
ATOM 636 N N . SER A 1 84 ? 7.823 -24.860 -39.547 1.00 48.47 84 SER A N 1
ATOM 637 C CA . SER A 1 84 ? 8.902 -25.445 -40.355 1.00 48.47 84 SER A CA 1
ATOM 638 C C . SER A 1 84 ? 8.612 -26.891 -40.785 1.00 48.47 84 SER A C 1
ATOM 640 O O . SER A 1 84 ? 8.849 -27.223 -41.947 1.00 48.47 84 SER A O 1
ATOM 642 N N . GL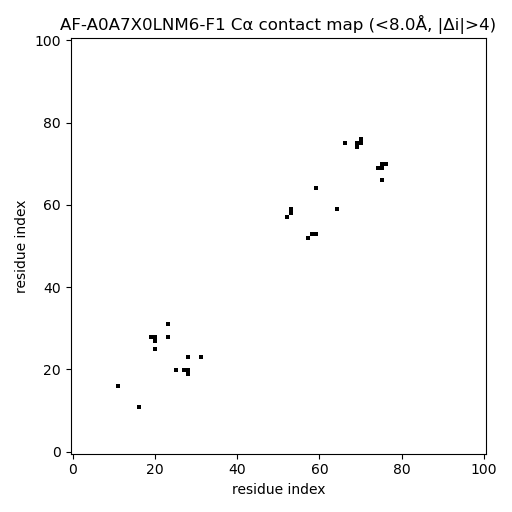U A 1 85 ? 8.000 -27.725 -39.934 1.00 50.00 85 GLU A N 1
ATOM 643 C CA . GLU A 1 85 ? 7.634 -29.111 -40.292 1.00 50.00 85 GLU A CA 1
ATOM 644 C C . GLU A 1 85 ? 6.482 -29.195 -41.312 1.00 50.00 85 GLU A C 1
ATOM 646 O O . GLU A 1 85 ? 6.448 -30.106 -42.143 1.00 50.00 85 GLU A O 1
ATOM 651 N N . ALA A 1 86 ? 5.570 -28.214 -41.335 1.00 53.78 86 ALA A N 1
ATOM 652 C CA . ALA A 1 86 ? 4.476 -28.178 -42.312 1.00 53.78 86 ALA A CA 1
ATOM 653 C C . ALA A 1 86 ? 4.945 -27.870 -43.751 1.00 53.78 86 ALA A C 1
ATOM 655 O O . ALA A 1 86 ? 4.232 -28.175 -44.710 1.00 53.78 86 ALA A O 1
ATOM 656 N N . ARG A 1 87 ? 6.139 -27.282 -43.926 1.00 52.00 87 ARG A N 1
ATOM 657 C CA . ARG A 1 87 ? 6.698 -26.962 -45.253 1.00 52.00 87 ARG A CA 1
ATOM 658 C C . ARG A 1 87 ? 7.500 -28.113 -45.859 1.00 52.00 87 ARG A C 1
ATOM 660 O O . ARG A 1 87 ? 7.486 -28.261 -47.080 1.00 52.00 87 ARG A O 1
ATOM 667 N N . ASP A 1 88 ? 8.141 -28.947 -45.040 1.00 51.34 88 ASP A N 1
ATOM 668 C CA . ASP A 1 88 ? 9.021 -30.018 -45.534 1.00 51.34 88 ASP A CA 1
ATOM 669 C C . ASP A 1 88 ? 8.246 -31.291 -45.943 1.00 51.34 88 ASP A C 1
ATOM 671 O O . ASP A 1 88 ? 8.625 -31.998 -46.878 1.00 51.34 88 ASP A O 1
ATOM 675 N N . GLY A 1 89 ? 7.070 -31.537 -45.347 1.00 51.66 89 GLY A N 1
ATOM 676 C CA . GLY A 1 89 ? 6.200 -32.670 -45.704 1.00 51.66 89 GLY A CA 1
ATOM 677 C C . GLY A 1 89 ? 5.492 -32.559 -47.066 1.00 51.66 89 GLY A C 1
ATOM 678 O O . GLY A 1 89 ? 5.030 -33.565 -47.604 1.00 51.66 89 GLY A O 1
ATOM 679 N N . ALA A 1 90 ? 5.410 -31.362 -47.658 1.00 57.47 90 ALA A N 1
ATOM 680 C CA . ALA A 1 90 ? 4.651 -31.125 -48.892 1.00 57.47 90 ALA A CA 1
ATOM 681 C C . ALA A 1 90 ? 5.472 -31.307 -50.189 1.00 57.47 90 ALA A C 1
ATOM 683 O O . ALA A 1 90 ? 4.892 -31.377 -51.273 1.00 57.47 90 ALA A O 1
ATOM 684 N N . ASN A 1 91 ? 6.806 -31.414 -50.110 1.00 51.81 91 ASN A N 1
ATOM 685 C CA . ASN A 1 91 ? 7.688 -31.455 -51.291 1.00 51.81 91 ASN A CA 1
ATOM 686 C C . ASN A 1 91 ? 8.112 -32.878 -51.727 1.00 51.81 91 ASN A C 1
ATOM 688 O O . ASN A 1 91 ? 8.790 -33.050 -52.739 1.00 51.81 91 ASN A O 1
ATOM 692 N N . ALA A 1 92 ? 7.700 -33.927 -51.008 1.00 51.66 92 ALA A N 1
ATOM 693 C CA . ALA A 1 92 ? 8.085 -35.310 -51.321 1.00 51.66 92 ALA A CA 1
ATOM 694 C C . ALA A 1 92 ? 7.177 -36.016 -52.362 1.00 51.66 92 ALA A C 1
ATOM 696 O O . ALA A 1 92 ? 7.473 -37.135 -52.777 1.00 51.66 92 ALA A O 1
ATOM 697 N N . GLY A 1 93 ? 6.076 -35.392 -52.807 1.00 50.16 93 GLY A N 1
ATOM 698 C CA . GLY A 1 93 ? 4.999 -36.081 -53.541 1.00 50.16 93 GLY A CA 1
ATOM 699 C C . GLY A 1 93 ? 4.966 -35.972 -55.076 1.00 50.16 93 GLY A C 1
ATOM 700 O O . GLY A 1 93 ? 4.170 -36.668 -55.700 1.00 50.16 93 GLY A O 1
ATOM 701 N N . THR A 1 94 ? 5.771 -35.126 -55.731 1.00 56.47 94 THR A N 1
ATOM 702 C CA . THR A 1 94 ? 5.490 -34.695 -57.127 1.00 56.47 94 THR A CA 1
ATOM 703 C C . THR A 1 94 ? 6.534 -35.065 -58.192 1.00 56.47 94 THR A C 1
ATOM 705 O O . THR A 1 94 ? 6.601 -34.414 -59.233 1.00 56.47 94 THR A O 1
ATOM 708 N N . ARG A 1 95 ? 7.322 -36.142 -58.024 1.00 53.81 95 ARG A N 1
ATOM 709 C CA . ARG A 1 95 ? 8.275 -36.610 -59.068 1.00 53.81 95 ARG A CA 1
ATOM 710 C C . ARG A 1 95 ? 8.038 -38.014 -59.644 1.00 53.81 95 ARG A C 1
ATOM 712 O O . ARG A 1 95 ? 8.965 -38.594 -60.194 1.00 53.81 95 ARG A O 1
ATOM 719 N N . SER A 1 96 ? 6.811 -38.540 -59.620 1.00 51.22 96 SER A N 1
ATOM 720 C CA . SER A 1 96 ? 6.476 -39.792 -60.329 1.00 51.22 96 SER A CA 1
ATOM 721 C C . SER A 1 96 ? 5.219 -39.664 -61.187 1.00 51.22 96 SER A C 1
ATOM 723 O O . SER A 1 96 ? 4.165 -40.184 -60.842 1.00 51.22 96 SER A O 1
ATOM 725 N N . LYS A 1 97 ? 5.331 -38.957 -62.320 1.00 54.12 97 LYS A N 1
ATOM 726 C CA . LYS A 1 97 ? 4.560 -39.219 -63.556 1.00 54.12 97 LYS A CA 1
ATOM 727 C C . LYS A 1 97 ? 5.039 -38.308 -64.696 1.00 54.12 97 LYS A C 1
ATOM 729 O O . LYS A 1 97 ? 4.437 -37.288 -65.006 1.00 54.12 97 LYS A O 1
ATOM 734 N N . LYS A 1 98 ? 6.130 -38.700 -65.351 1.00 47.50 98 LYS A N 1
ATOM 735 C CA . LYS A 1 98 ? 6.383 -38.372 -66.764 1.00 47.50 98 LYS A CA 1
ATOM 736 C C . LYS A 1 98 ? 6.777 -39.693 -67.424 1.00 47.50 98 LYS A C 1
ATOM 738 O O . LYS A 1 98 ? 7.902 -40.142 -67.276 1.00 47.50 98 LYS A O 1
ATOM 743 N N . ALA A 1 99 ? 5.772 -40.523 -67.695 1.00 41.31 99 ALA A N 1
ATOM 744 C CA . ALA A 1 99 ? 5.209 -40.690 -69.035 1.00 41.31 99 ALA A CA 1
ATOM 745 C C . ALA A 1 99 ? 6.279 -41.222 -69.996 1.00 41.31 99 ALA A C 1
ATOM 747 O O . ALA A 1 99 ? 7.059 -40.462 -70.564 1.00 41.31 99 ALA A O 1
ATOM 748 N N . ALA A 1 100 ? 6.297 -42.553 -70.076 1.00 42.50 100 ALA A N 1
ATOM 749 C CA . ALA A 1 100 ? 6.947 -43.332 -71.110 1.00 42.50 100 ALA A CA 1
ATOM 750 C C . ALA A 1 100 ? 6.420 -42.911 -72.490 1.00 42.50 100 ALA A C 1
ATOM 752 O O . ALA A 1 100 ? 5.218 -42.688 -72.655 1.00 42.50 100 ALA A O 1
ATOM 753 N N . ALA A 1 101 ? 7.346 -42.809 -73.435 1.00 39.00 101 ALA A N 1
ATOM 754 C CA . ALA A 1 101 ? 7.133 -42.765 -74.873 1.00 39.00 101 A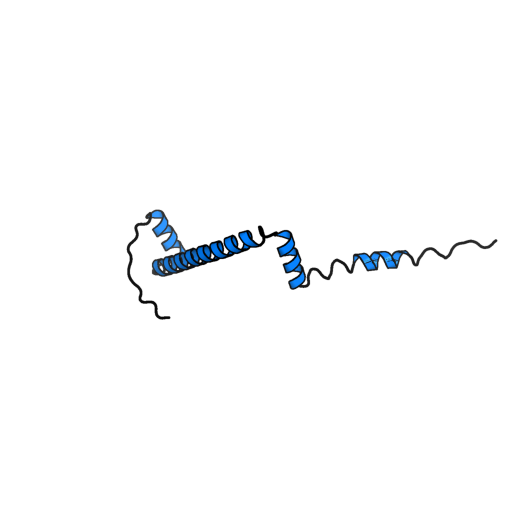LA A CA 1
ATOM 755 C C . ALA A 1 101 ? 7.954 -43.909 -75.474 1.00 39.00 101 ALA A C 1
ATOM 757 O O . ALA A 1 101 ? 9.028 -44.199 -74.891 1.00 39.00 101 ALA A O 1
#

Sequence (101 aa):
MSSVTRKYSISIPEDLAESVRAKVGPGNFSAFVTALIEREVQRGNLRELIDAAELQHGPVDRAAVEARRAALRGEALDGEMRDSEARDGANAGTRSKKAAA